Protein AF-A0A327Y385-F1 (afdb_monomer)

pLDDT: mean 81.7, std 15.9, range [42.31, 95.5]

Secondary structure (DSSP, 8-state):
-EEEEEEEEGGGTEEEEEETTSS-EEEEE-S-HHHHTT--TT-EEEEEEETTEEEEEEES-TTSS----------

Solvent-accessible surface area (backbone atoms only — not comparable to full-atom values): 4554 Å² total; per-residue (Å²): 92,53,22,28,30,68,46,77,39,80,94,72,35,29,36,33,32,28,35,71,87,63,83,49,78,28,53,27,73,46,96,42,68,70,64,49,71,72,61,50,75,65,37,40,30,33,30,42,80,53,98,81,25,39,39,79,77,40,76,58,73,91,78,80,78,79,73,76,81,78,78,74,81,76,132

Organism: NCBI:txid568098

Radius of gyration: 15.86 Å; Cα contacts (8 Å, |Δi|>4): 132; chains: 1; bounding box: 36×36×49 Å

Structure (mmCIF, N/CA/C/O backbone):
data_AF-A0A327Y385-F1
#
_entry.id   AF-A0A327Y385-F1
#
loop_
_atom_site.group_PDB
_atom_site.id
_atom_site.type_symbol
_atom_site.label_atom_id
_atom_site.label_alt_id
_atom_site.label_comp_id
_atom_site.label_asym_id
_atom_site.label_entity_id
_atom_site.label_seq_id
_atom_site.pdbx_PDB_ins_code
_atom_site.Cartn_x
_atom_site.Cartn_y
_atom_site.Cartn_z
_atom_site.occupancy
_atom_site.B_iso_or_equiv
_atom_site.auth_seq_id
_atom_site.auth_comp_id
_atom_site.auth_asym_id
_atom_site.auth_atom_id
_atom_site.pdbx_PDB_model_num
ATOM 1 N N . MET A 1 1 ? -4.648 10.416 1.717 1.00 88.88 1 MET A N 1
ATOM 2 C CA . MET A 1 1 ? -3.295 10.263 2.304 1.00 88.88 1 MET A CA 1
ATOM 3 C C . MET A 1 1 ? -2.288 9.956 1.199 1.00 88.88 1 MET A C 1
ATOM 5 O O . MET A 1 1 ? -2.694 9.497 0.140 1.00 88.88 1 MET A O 1
ATOM 9 N N . GLU A 1 2 ? -1.003 10.244 1.402 1.00 91.94 2 GLU A N 1
ATOM 10 C CA . GLU A 1 2 ? 0.075 9.840 0.488 1.00 91.94 2 GLU A CA 1
ATOM 11 C C . GLU A 1 2 ? 1.019 8.844 1.161 1.00 91.94 2 GLU A C 1
ATOM 13 O O . GLU A 1 2 ? 1.137 8.800 2.390 1.00 91.94 2 GLU A O 1
ATOM 18 N N . GLY A 1 3 ? 1.695 8.042 0.347 1.00 93.75 3 GLY A N 1
ATOM 19 C CA . GLY A 1 3 ? 2.576 6.994 0.822 1.00 93.7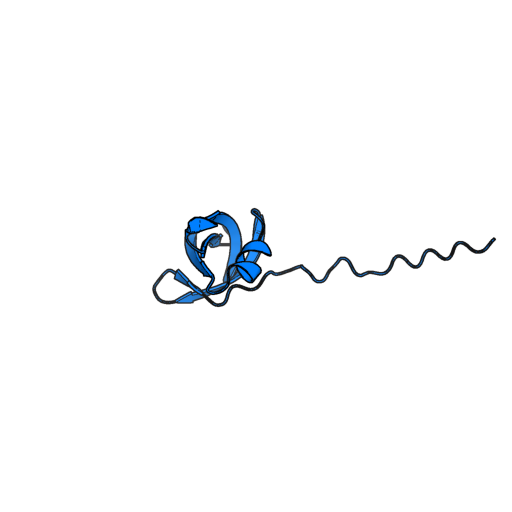5 3 GLY A CA 1
ATOM 20 C C . GLY A 1 3 ? 3.388 6.342 -0.281 1.00 93.75 3 GLY A C 1
ATOM 21 O O . GLY A 1 3 ? 3.450 6.844 -1.403 1.00 93.75 3 GLY A O 1
ATOM 22 N N . TYR A 1 4 ? 4.007 5.217 0.060 1.00 93.44 4 TYR A N 1
ATOM 23 C CA . TYR A 1 4 ? 4.876 4.470 -0.840 1.00 93.44 4 TYR A CA 1
ATOM 24 C C . TYR A 1 4 ? 4.530 2.988 -0.842 1.00 93.44 4 TYR A C 1
ATOM 26 O O . TYR A 1 4 ? 4.366 2.384 0.223 1.00 93.44 4 TYR A O 1
ATOM 34 N N . VAL A 1 5 ? 4.464 2.389 -2.028 1.00 93.06 5 VAL A N 1
ATOM 35 C CA . VAL A 1 5 ? 4.309 0.939 -2.172 1.00 93.06 5 VAL A CA 1
ATOM 36 C C . VAL A 1 5 ? 5.542 0.256 -1.590 1.00 93.06 5 VAL A C 1
ATOM 38 O O . VAL A 1 5 ? 6.675 0.609 -1.894 1.00 93.06 5 VAL A O 1
ATOM 41 N N . SER A 1 6 ? 5.331 -0.727 -0.730 1.00 94.06 6 SER A N 1
ATOM 42 C CA . SER A 1 6 ? 6.400 -1.424 -0.007 1.00 94.06 6 SER A CA 1
ATOM 43 C C . SER A 1 6 ? 6.559 -2.874 -0.436 1.00 94.06 6 SER A C 1
ATOM 45 O O . SER A 1 6 ? 7.660 -3.413 -0.387 1.00 94.06 6 SER A O 1
ATOM 47 N N . GLN A 1 7 ? 5.460 -3.503 -0.842 1.00 93.38 7 GLN A N 1
ATOM 48 C CA . GLN A 1 7 ? 5.405 -4.906 -1.219 1.00 93.38 7 GLN A CA 1
ATOM 49 C C . GLN A 1 7 ? 4.162 -5.143 -2.071 1.00 93.38 7 GLN A C 1
ATOM 51 O O . GLN A 1 7 ? 3.124 -4.536 -1.807 1.00 93.38 7 GLN A O 1
ATOM 56 N N . ILE A 1 8 ? 4.276 -6.023 -3.060 1.00 92.06 8 ILE A N 1
ATOM 57 C CA . ILE A 1 8 ? 3.204 -6.395 -3.984 1.00 92.06 8 ILE A CA 1
ATOM 58 C C . ILE A 1 8 ? 3.049 -7.917 -3.917 1.00 92.06 8 ILE A C 1
ATOM 60 O O . ILE A 1 8 ? 4.047 -8.638 -3.883 1.00 92.06 8 ILE A O 1
ATOM 64 N N . PHE A 1 9 ? 1.809 -8.387 -3.858 1.00 90.19 9 PHE A N 1
ATOM 65 C CA . PHE A 1 9 ? 1.423 -9.793 -3.870 1.00 90.19 9 PHE A CA 1
ATOM 66 C C . PHE A 1 9 ? 0.611 -10.044 -5.133 1.00 90.19 9 PHE A C 1
ATOM 68 O O . PHE A 1 9 ? -0.604 -9.852 -5.157 1.00 90.19 9 PHE A O 1
ATOM 75 N N . GLU A 1 10 ? 1.305 -10.453 -6.191 1.00 82.25 10 GLU A N 1
ATOM 76 C CA . GLU A 1 10 ? 0.701 -10.670 -7.509 1.00 82.25 10 GLU A CA 1
ATOM 77 C C . GLU A 1 10 ? -0.382 -11.756 -7.472 1.00 82.25 10 GLU A C 1
ATOM 79 O O . GLU A 1 10 ? -1.445 -11.571 -8.047 1.00 82.25 10 GLU A O 1
ATOM 84 N N . ASN A 1 11 ? -0.168 -12.833 -6.708 1.00 83.19 11 ASN A N 1
ATOM 85 C CA . ASN A 1 11 ? -1.129 -13.939 -6.592 1.00 83.19 11 ASN A CA 1
ATOM 86 C C . ASN A 1 11 ? -2.447 -13.555 -5.895 1.00 83.19 11 ASN A C 1
ATOM 88 O O . ASN A 1 11 ? -3.460 -14.214 -6.109 1.00 83.19 11 ASN A O 1
ATOM 92 N N . ASP A 1 12 ? -2.429 -12.521 -5.050 1.00 82.19 12 ASP A N 1
ATOM 93 C CA . ASP A 1 12 ? -3.560 -12.120 -4.202 1.00 82.19 12 ASP A CA 1
ATOM 94 C C . ASP A 1 12 ? -4.180 -10.783 -4.637 1.00 82.19 12 ASP A C 1
ATOM 96 O O . ASP A 1 12 ? -5.038 -10.241 -3.937 1.00 82.19 12 ASP A O 1
ATOM 100 N N . ALA A 1 13 ? -3.715 -10.220 -5.760 1.00 88.38 13 ALA A N 1
ATOM 101 C CA . ALA A 1 13 ? -4.074 -8.885 -6.234 1.00 88.38 13 ALA A CA 1
ATOM 102 C C . ALA A 1 13 ? -4.013 -7.816 -5.122 1.00 88.38 13 ALA A C 1
ATOM 104 O O . ALA A 1 13 ? -4.881 -6.950 -4.989 1.00 88.38 13 ALA A O 1
ATOM 105 N N . ALA A 1 14 ? -2.982 -7.891 -4.279 1.00 91.19 14 ALA A N 1
ATOM 106 C CA . ALA A 1 14 ? -2.856 -7.066 -3.085 1.00 91.19 14 ALA A CA 1
ATOM 107 C C . ALA A 1 14 ? -1.489 -6.392 -3.008 1.00 91.19 14 ALA A C 1
ATOM 109 O O . ALA A 1 14 ? -0.488 -6.891 -3.518 1.00 91.19 14 ALA A O 1
ATOM 110 N N . LEU A 1 15 ? -1.418 -5.254 -2.327 1.00 93.38 15 LEU A N 1
ATOM 111 C CA . LEU A 1 15 ? -0.164 -4.556 -2.073 1.00 93.38 15 LEU A CA 1
ATOM 112 C C . LEU A 1 15 ? -0.181 -3.869 -0.709 1.00 93.38 15 LEU A C 1
ATOM 114 O O . LEU A 1 15 ? -1.231 -3.542 -0.158 1.00 93.38 15 LEU A O 1
ATOM 118 N N . PHE A 1 16 ? 1.002 -3.628 -0.158 1.00 94.94 16 PHE A N 1
ATOM 119 C CA . PHE A 1 16 ? 1.164 -2.853 1.064 1.00 94.94 16 PHE A CA 1
ATOM 120 C C . PHE A 1 16 ? 1.721 -1.468 0.776 1.00 94.94 16 PHE A C 1
ATOM 122 O O . PHE A 1 16 ? 2.751 -1.339 0.112 1.00 94.94 16 PHE A O 1
ATOM 129 N N . VAL A 1 17 ? 1.136 -0.455 1.409 1.00 94.31 17 VAL A N 1
ATOM 130 C CA . VAL A 1 17 ? 1.573 0.941 1.326 1.00 94.31 17 VAL A CA 1
ATOM 131 C C . VAL A 1 17 ? 1.995 1.441 2.701 1.00 94.31 17 VAL A C 1
ATOM 133 O O . VAL A 1 17 ? 1.253 1.303 3.671 1.00 94.31 17 VAL A O 1
ATOM 136 N N . TRP A 1 18 ? 3.176 2.042 2.795 1.00 95.50 18 TRP A N 1
ATOM 137 C CA . TRP A 1 18 ? 3.565 2.840 3.959 1.00 95.50 18 TRP A CA 1
ATOM 138 C C . TRP A 1 18 ? 3.016 4.252 3.833 1.00 95.50 18 TRP A C 1
ATOM 140 O O . TRP A 1 18 ? 3.101 4.828 2.751 1.00 95.50 18 TRP A O 1
ATOM 150 N N . SER A 1 19 ? 2.538 4.844 4.929 1.00 94.06 19 SER A N 1
ATOM 151 C CA . SER A 1 19 ? 2.319 6.291 4.984 1.00 94.06 19 SER A CA 1
ATOM 152 C C . SER A 1 19 ? 3.615 7.040 4.657 1.00 94.06 19 SER A C 1
ATOM 154 O O . SER A 1 19 ? 4.719 6.517 4.841 1.00 94.06 19 SER A O 1
ATOM 156 N N . GLN A 1 20 ? 3.500 8.268 4.154 1.00 91.31 20 GLN A N 1
ATOM 157 C CA . GLN A 1 20 ? 4.654 9.075 3.748 1.00 91.31 20 GLN A CA 1
ATOM 158 C C . GLN A 1 20 ? 5.707 9.232 4.860 1.00 91.31 20 GLN A C 1
ATOM 160 O O . GLN A 1 20 ? 6.906 9.209 4.589 1.00 91.31 20 GLN A O 1
ATOM 165 N N . ASP A 1 21 ? 5.255 9.362 6.103 1.00 91.19 21 ASP A N 1
ATOM 166 C CA . ASP A 1 21 ? 6.068 9.487 7.314 1.00 91.19 21 ASP A CA 1
ATOM 167 C C . ASP A 1 21 ? 6.525 8.130 7.896 1.00 91.19 21 ASP A C 1
ATOM 169 O O . ASP A 1 21 ? 7.265 8.092 8.877 1.00 91.19 21 ASP A O 1
ATOM 173 N N . ARG A 1 22 ? 6.120 7.013 7.273 1.00 88.69 22 ARG A N 1
ATOM 174 C CA . ARG A 1 22 ? 6.409 5.625 7.671 1.00 88.69 22 ARG A CA 1
ATOM 175 C C . ARG A 1 22 ? 5.912 5.228 9.071 1.00 88.69 22 ARG A C 1
ATOM 177 O O . ARG A 1 22 ? 6.386 4.227 9.605 1.00 88.69 22 ARG A O 1
ATOM 184 N N . SER A 1 23 ? 4.948 5.940 9.658 1.00 92.06 23 SER A N 1
ATOM 185 C CA . SER A 1 23 ? 4.333 5.529 10.933 1.00 92.06 23 SER A CA 1
ATOM 186 C C . SER A 1 23 ? 3.376 4.349 10.804 1.00 92.06 23 SER A C 1
ATOM 188 O O . SER A 1 23 ? 3.214 3.596 11.763 1.00 92.06 23 SER A O 1
ATOM 190 N N . ALA A 1 24 ? 2.738 4.170 9.644 1.00 92.19 24 ALA A N 1
ATOM 191 C CA . ALA A 1 24 ? 1.692 3.169 9.470 1.00 92.19 24 ALA A CA 1
ATOM 192 C C . ALA A 1 24 ? 1.785 2.452 8.122 1.00 92.19 24 ALA A C 1
ATOM 194 O O . ALA A 1 24 ? 2.083 3.061 7.092 1.00 92.19 24 ALA A O 1
ATOM 195 N N . LYS A 1 25 ? 1.490 1.149 8.138 1.00 94.56 25 LYS A N 1
ATOM 196 C CA . LYS A 1 25 ? 1.440 0.284 6.955 1.00 94.56 25 LYS A CA 1
ATOM 197 C C . LYS A 1 25 ? -0.000 -0.148 6.708 1.00 94.56 25 LYS A C 1
ATOM 199 O O . LYS A 1 25 ? -0.634 -0.701 7.602 1.00 94.56 25 LYS A O 1
ATOM 204 N N . TYR A 1 26 ? -0.486 0.065 5.493 1.00 94.62 26 TYR A N 1
ATOM 205 C CA . TYR A 1 26 ? -1.855 -0.228 5.085 1.00 94.62 26 TYR A CA 1
ATOM 206 C C . TYR A 1 26 ? -1.879 -1.291 3.993 1.00 94.62 26 TYR A C 1
ATOM 208 O O . TYR A 1 26 ? -1.055 -1.267 3.077 1.00 94.62 26 TYR A O 1
ATOM 216 N N . LEU A 1 27 ? -2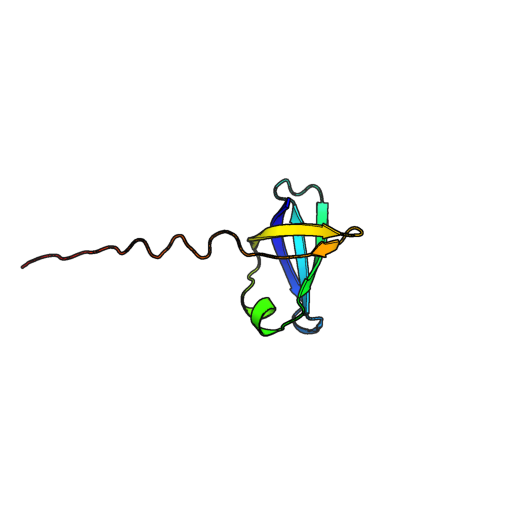.830 -2.220 4.095 1.00 94.38 27 LEU A N 1
ATOM 217 C CA . LEU A 1 27 ? -3.126 -3.196 3.048 1.00 94.38 27 LEU A CA 1
ATOM 218 C C . LEU A 1 27 ? -4.096 -2.585 2.036 1.00 94.38 27 LEU A C 1
ATOM 220 O O . LEU A 1 27 ? -5.091 -1.973 2.428 1.00 94.38 27 LEU A O 1
ATOM 224 N N . ALA A 1 28 ? -3.812 -2.802 0.761 1.00 92.38 28 ALA A N 1
ATOM 225 C CA . ALA A 1 28 ? -4.627 -2.420 -0.374 1.00 92.38 28 ALA A CA 1
ATOM 226 C C . ALA A 1 28 ? -4.935 -3.648 -1.229 1.00 92.38 28 ALA A C 1
ATOM 228 O O . ALA A 1 28 ? -4.051 -4.469 -1.470 1.00 92.38 28 ALA A O 1
ATOM 229 N N . PHE A 1 29 ? -6.167 -3.731 -1.720 1.00 90.75 29 PHE A N 1
ATOM 230 C CA . PHE A 1 29 ? -6.566 -4.699 -2.736 1.00 90.75 29 PHE A CA 1
ATOM 231 C C . PHE A 1 29 ? -6.794 -3.954 -4.042 1.00 90.75 29 PHE A C 1
ATOM 233 O O . PHE A 1 2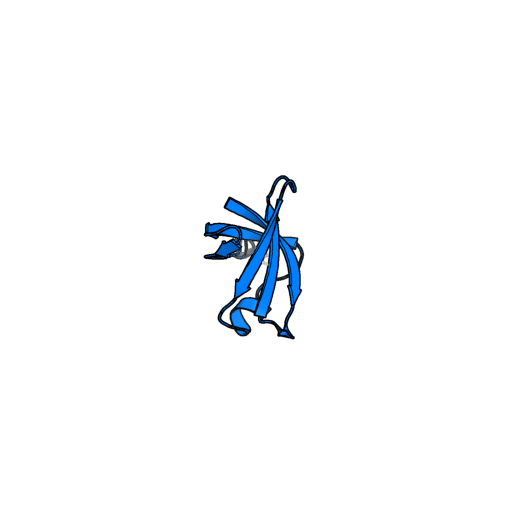9 ? -7.472 -2.925 -4.060 1.00 90.75 29 PHE A O 1
ATOM 240 N N . VAL A 1 30 ? -6.215 -4.466 -5.117 1.00 86.50 30 VAL A N 1
ATOM 241 C CA . VAL A 1 30 ? -6.402 -3.944 -6.465 1.00 86.50 30 VAL A CA 1
ATOM 242 C C . VAL A 1 30 ? -7.369 -4.884 -7.169 1.00 86.50 30 VAL A C 1
ATOM 244 O O . VAL A 1 30 ? -7.179 -6.094 -7.165 1.00 86.50 30 VAL A O 1
ATOM 247 N N . GLN A 1 31 ? -8.451 -4.338 -7.717 1.00 80.75 31 GLN A N 1
ATOM 248 C CA . GLN A 1 31 ? -9.497 -5.155 -8.343 1.00 80.75 31 GLN A CA 1
ATOM 249 C C . GLN A 1 31 ? -9.059 -5.727 -9.697 1.00 80.75 31 GLN A C 1
ATOM 251 O O . GLN A 1 31 ? -9.595 -6.743 -10.127 1.00 80.75 31 GLN A O 1
ATOM 256 N N . ASP A 1 32 ? -8.095 -5.080 -10.353 1.00 79.88 32 ASP A N 1
ATOM 257 C CA . ASP A 1 32 ? -7.616 -5.436 -11.681 1.00 79.88 32 ASP A CA 1
ATOM 258 C C . ASP A 1 32 ? -6.112 -5.762 -11.657 1.00 79.88 32 ASP A C 1
ATOM 260 O O . ASP A 1 32 ? -5.274 -4.968 -11.221 1.00 79.88 32 ASP A O 1
ATOM 264 N N . GLU A 1 33 ? -5.749 -6.950 -12.143 1.00 76.56 33 GLU A N 1
ATOM 265 C CA . GLU A 1 33 ? -4.356 -7.417 -12.173 1.00 76.56 33 GLU A CA 1
ATOM 266 C C . GLU A 1 33 ? -3.463 -6.567 -13.096 1.00 76.56 33 GLU A C 1
ATOM 268 O O . GLU A 1 33 ? -2.249 -6.467 -12.883 1.00 76.56 33 GLU A O 1
ATOM 273 N N . ARG A 1 34 ? -4.032 -5.911 -14.118 1.00 76.25 34 ARG A N 1
ATOM 274 C CA . ARG A 1 34 ? -3.272 -5.017 -15.007 1.00 76.25 34 ARG A CA 1
ATOM 275 C C . ARG A 1 34 ? -2.955 -3.703 -14.310 1.00 76.25 34 ARG A C 1
ATOM 277 O O . ARG A 1 34 ? -1.859 -3.178 -14.496 1.00 76.25 34 ARG A O 1
ATOM 284 N N . GLU A 1 35 ? -3.873 -3.198 -13.487 1.00 76.88 35 GLU A N 1
ATOM 285 C CA . GLU A 1 35 ? -3.592 -2.064 -12.603 1.00 76.88 35 GLU A CA 1
ATOM 286 C C . GLU A 1 35 ? -2.515 -2.427 -11.576 1.00 76.88 35 GLU A C 1
ATOM 288 O O . GLU A 1 35 ? -1.584 -1.648 -11.379 1.00 76.88 35 GLU A O 1
ATOM 293 N N . LEU A 1 36 ? -2.570 -3.635 -10.998 1.00 80.44 36 LEU A N 1
ATOM 294 C CA . LEU A 1 36 ? -1.544 -4.127 -10.071 1.00 80.44 36 LEU A CA 1
ATOM 295 C C . LEU A 1 36 ? -0.151 -4.143 -10.720 1.00 80.44 36 LEU A C 1
ATOM 297 O O . LEU A 1 36 ? 0.812 -3.659 -10.127 1.00 80.44 36 LEU A O 1
ATOM 301 N N . SER A 1 37 ? -0.071 -4.627 -11.963 1.00 78.69 37 SER A N 1
ATOM 302 C CA . SER A 1 37 ? 1.165 -4.698 -12.759 1.00 78.69 37 SER A CA 1
ATOM 303 C C . SER A 1 37 ? 1.772 -3.321 -13.067 1.00 78.69 37 SER A C 1
ATOM 305 O O . SER A 1 37 ? 2.932 -3.222 -13.466 1.00 78.69 37 SER A O 1
ATOM 307 N N . SER A 1 38 ? 0.996 -2.243 -12.907 1.00 82.25 38 SER A N 1
ATOM 308 C CA . SER A 1 38 ? 1.461 -0.869 -13.108 1.00 82.25 38 SER A CA 1
ATOM 309 C C . SER A 1 38 ? 2.116 -0.259 -11.862 1.00 82.25 38 SER A C 1
ATOM 311 O O . SER A 1 38 ? 2.720 0.819 -11.972 1.00 82.25 38 SER A O 1
ATOM 313 N N . PHE A 1 39 ? 1.984 -0.898 -10.698 1.00 86.25 39 PHE A N 1
ATOM 314 C CA . PHE A 1 39 ? 2.637 -0.473 -9.465 1.00 86.25 39 PHE A CA 1
ATOM 315 C C . PHE A 1 39 ? 3.995 -1.152 -9.311 1.00 86.25 39 PHE A C 1
ATOM 317 O O . PHE A 1 39 ? 4.172 -2.335 -9.586 1.00 86.25 39 PHE A O 1
ATOM 324 N N . VAL A 1 40 ? 4.961 -0.391 -8.816 1.00 87.62 40 VAL A N 1
ATOM 325 C CA . VAL A 1 40 ? 6.313 -0.850 -8.509 1.00 87.62 40 VAL A CA 1
ATOM 326 C C . VAL A 1 40 ? 6.613 -0.551 -7.045 1.00 87.62 40 VAL A C 1
ATOM 328 O O . VAL A 1 40 ? 6.131 0.424 -6.469 1.00 87.62 40 VAL A O 1
ATOM 331 N N . VAL A 1 41 ? 7.428 -1.389 -6.406 1.00 90.38 41 VAL A N 1
ATOM 332 C CA . VAL A 1 41 ? 7.911 -1.115 -5.047 1.00 90.38 41 VAL A CA 1
ATOM 333 C C . VAL A 1 41 ? 8.663 0.225 -5.019 1.00 90.38 41 VAL A C 1
ATOM 335 O O . VAL A 1 41 ? 9.495 0.500 -5.878 1.00 90.38 41 VAL A O 1
ATOM 338 N N . ASN A 1 42 ? 8.397 1.030 -3.991 1.00 89.94 42 ASN A N 1
ATOM 339 C CA . ASN A 1 42 ? 8.761 2.441 -3.810 1.00 89.94 42 ASN A CA 1
ATOM 340 C C . ASN A 1 42 ? 7.981 3.457 -4.656 1.00 89.94 42 ASN A C 1
ATOM 342 O O . ASN A 1 42 ? 8.268 4.651 -4.551 1.00 89.94 42 ASN A O 1
ATOM 346 N N . ASP A 1 43 ? 6.966 3.044 -5.420 1.00 89.38 43 ASP A N 1
ATOM 347 C CA . ASP A 1 43 ? 6.083 4.008 -6.071 1.00 89.38 43 ASP A CA 1
ATOM 348 C C . ASP A 1 43 ? 5.382 4.887 -5.050 1.00 89.38 43 ASP A C 1
ATOM 350 O O . ASP A 1 43 ? 4.791 4.397 -4.084 1.00 89.38 43 ASP A O 1
ATOM 354 N N . ARG A 1 44 ? 5.402 6.195 -5.304 1.00 91.56 44 ARG A N 1
ATOM 355 C CA . ARG A 1 44 ? 4.594 7.143 -4.551 1.00 91.56 44 ARG A CA 1
ATOM 356 C C . ARG A 1 44 ? 3.141 7.005 -4.986 1.00 91.56 44 ARG A C 1
ATOM 358 O O . ARG A 1 44 ? 2.824 7.057 -6.174 1.00 91.56 44 ARG A O 1
ATOM 365 N N . VAL A 1 45 ? 2.253 6.850 -4.017 1.00 91.75 45 VAL A N 1
ATOM 366 C CA . VAL A 1 45 ? 0.820 6.670 -4.246 1.00 91.75 45 VAL A CA 1
ATOM 367 C C . VAL A 1 45 ? 0.015 7.570 -3.322 1.00 91.75 45 VAL A C 1
ATOM 369 O O . VAL A 1 45 ? 0.410 7.852 -2.190 1.00 91.75 45 VAL A O 1
ATOM 372 N N . ARG A 1 46 ? -1.140 8.007 -3.806 1.00 93.06 46 ARG A N 1
ATOM 373 C CA . ARG A 1 46 ? -2.189 8.660 -3.035 1.00 93.06 46 ARG A CA 1
ATOM 374 C C . ARG A 1 46 ? -3.324 7.664 -2.862 1.00 93.06 46 ARG A C 1
ATOM 376 O O . ARG A 1 46 ? -3.682 6.984 -3.812 1.00 93.06 46 ARG A O 1
ATOM 383 N N . PHE A 1 47 ? -3.844 7.561 -1.652 1.00 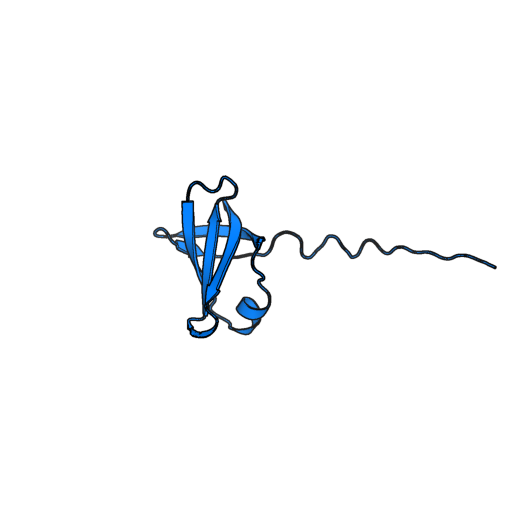92.12 47 PHE A N 1
ATOM 384 C CA . PHE A 1 47 ? -4.890 6.610 -1.289 1.00 92.12 47 PHE A CA 1
ATOM 385 C C . PHE A 1 47 ? -5.754 7.188 -0.173 1.00 92.12 47 PHE A C 1
ATOM 387 O O . PHE A 1 47 ? -5.296 8.036 0.601 1.00 92.12 47 PHE A O 1
ATOM 394 N N . ASP A 1 48 ? -6.980 6.709 -0.053 1.00 93.38 48 ASP A N 1
ATOM 395 C CA . ASP A 1 48 ? -7.856 6.991 1.079 1.00 93.38 48 ASP A CA 1
ATOM 396 C C . ASP A 1 48 ? -7.825 5.834 2.077 1.00 93.38 48 ASP A C 1
ATOM 398 O O . ASP A 1 48 ? -7.453 4.710 1.736 1.00 93.38 48 ASP A O 1
ATOM 402 N N . ILE A 1 49 ? -8.165 6.117 3.335 1.00 92.06 49 ILE A N 1
ATOM 403 C CA . ILE A 1 49 ? -8.234 5.092 4.378 1.00 92.06 49 ILE A CA 1
ATOM 404 C C . ILE A 1 49 ? -9.699 4.801 4.663 1.00 92.06 49 ILE A C 1
ATOM 406 O O . ILE A 1 49 ? -10.414 5.669 5.160 1.00 92.06 49 ILE A O 1
ATOM 410 N N . GLU A 1 50 ? -10.114 3.565 4.416 1.00 93.62 50 GLU A N 1
ATOM 411 C CA . GLU A 1 50 ? -11.455 3.083 4.727 1.00 93.62 50 GLU A CA 1
ATOM 412 C C . GLU A 1 50 ? -11.354 1.790 5.540 1.00 93.62 50 GLU A C 1
ATOM 414 O O . GLU A 1 50 ? -10.652 0.854 5.159 1.00 93.62 50 GLU A O 1
ATOM 419 N N . A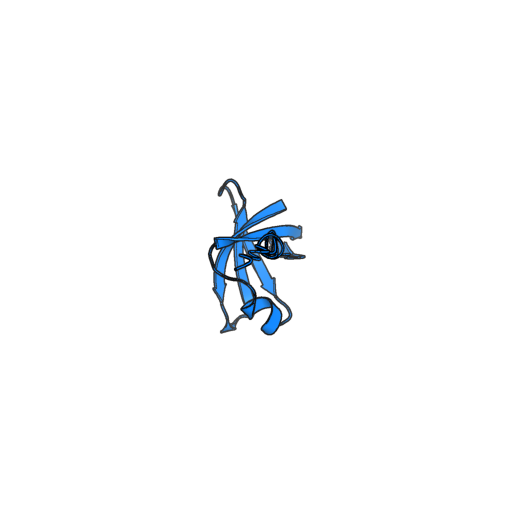LA A 1 51 ? -11.991 1.759 6.716 1.00 89.62 51 ALA A N 1
ATOM 420 C CA . ALA A 1 51 ? -11.952 0.622 7.646 1.00 89.62 51 ALA A CA 1
ATOM 421 C C . ALA A 1 51 ? -10.527 0.083 7.948 1.00 89.62 51 ALA A C 1
ATOM 423 O O . ALA A 1 51 ? -10.325 -1.120 8.115 1.00 89.62 51 ALA A O 1
ATOM 424 N N . GLY A 1 52 ? -9.523 0.969 8.006 1.00 87.69 52 GLY A N 1
ATOM 425 C CA . GLY A 1 52 ? -8.122 0.607 8.268 1.00 87.69 52 GLY A CA 1
ATOM 426 C C . GLY A 1 52 ? -7.363 0.035 7.063 1.00 87.69 52 GLY A C 1
ATOM 427 O O . GLY A 1 52 ? -6.248 -0.463 7.223 1.00 87.69 52 GLY A O 1
ATOM 428 N N . ARG A 1 53 ? -7.940 0.104 5.861 1.00 91.75 53 ARG A N 1
ATOM 429 C CA . ARG A 1 53 ? -7.327 -0.330 4.598 1.00 91.75 53 ARG A CA 1
ATOM 430 C C . ARG A 1 53 ? -7.097 0.857 3.674 1.00 91.75 53 ARG A C 1
ATOM 432 O O . ARG A 1 53 ? -7.790 1.864 3.780 1.00 91.75 53 ARG A O 1
ATOM 439 N N . ALA A 1 54 ? -6.132 0.720 2.771 1.00 92.12 54 ALA A N 1
ATOM 440 C CA . ALA A 1 54 ? -5.899 1.688 1.709 1.00 92.12 54 ALA A CA 1
ATOM 441 C C . ALA A 1 54 ? -6.825 1.385 0.520 1.00 92.12 54 ALA A C 1
ATOM 443 O O . ALA A 1 54 ? -6.801 0.277 -0.019 1.00 92.12 54 ALA A O 1
ATOM 444 N N . VAL A 1 55 ? -7.629 2.370 0.123 1.00 91.69 55 VAL A N 1
ATOM 445 C CA . VAL A 1 55 ? -8.566 2.321 -1.013 1.00 91.69 55 VAL A CA 1
ATOM 446 C C . VAL A 1 55 ? -8.296 3.484 -1.973 1.00 91.69 55 VAL A C 1
ATOM 448 O O . VAL A 1 55 ? -7.564 4.410 -1.623 1.00 91.69 55 VAL A O 1
ATOM 451 N N . ASN A 1 56 ? -8.861 3.439 -3.185 1.00 89.50 56 ASN A N 1
ATOM 452 C CA . ASN A 1 56 ? -8.669 4.462 -4.229 1.00 89.50 56 ASN A CA 1
ATOM 453 C C . ASN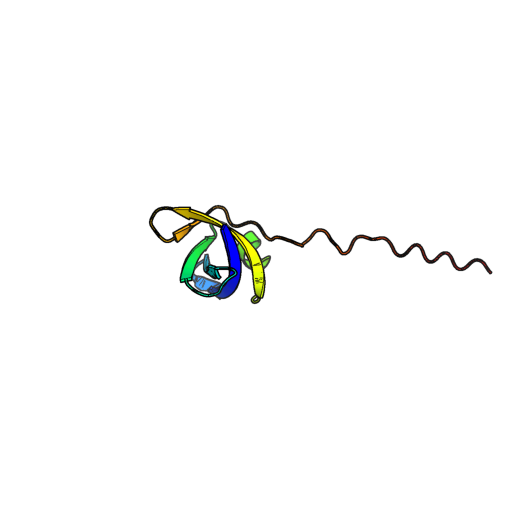 A 1 56 ? -7.185 4.792 -4.471 1.00 89.50 56 ASN A C 1
ATOM 455 O O . ASN A 1 56 ? -6.753 5.938 -4.334 1.00 89.50 56 ASN A O 1
ATOM 459 N N . LEU A 1 57 ? -6.370 3.771 -4.754 1.00 88.75 57 LEU A N 1
ATOM 460 C CA . LEU A 1 57 ? -4.941 3.976 -4.969 1.00 88.75 57 LEU A CA 1
ATOM 461 C C . LEU A 1 57 ? -4.673 4.602 -6.331 1.00 88.75 57 LEU A C 1
ATOM 463 O O . LEU A 1 57 ? -5.010 4.044 -7.369 1.00 88.75 57 LEU A O 1
ATOM 467 N N . HIS A 1 58 ? -3.973 5.727 -6.312 1.00 87.94 58 HIS A N 1
ATOM 468 C CA . HIS A 1 58 ? -3.534 6.442 -7.498 1.00 87.94 58 HIS A CA 1
ATOM 469 C C . HIS A 1 58 ? -2.036 6.702 -7.417 1.00 87.94 58 HIS A C 1
ATOM 471 O O . HIS A 1 58 ? -1.540 7.247 -6.431 1.00 87.94 58 HIS A O 1
ATOM 477 N N . ARG A 1 59 ? -1.291 6.337 -8.459 1.00 87.25 59 ARG A N 1
ATOM 478 C CA . ARG A 1 59 ? 0.147 6.610 -8.531 1.00 87.25 59 ARG A CA 1
ATOM 479 C C . ARG A 1 59 ? 0.392 8.109 -8.712 1.00 87.25 59 ARG A C 1
ATOM 481 O O . ARG A 1 59 ? -0.169 8.735 -9.607 1.00 87.25 59 ARG A O 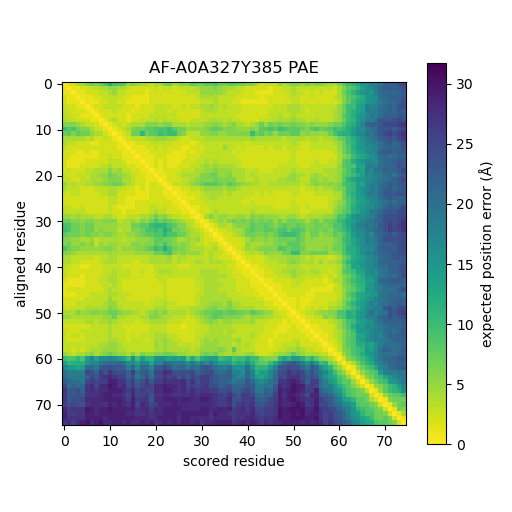1
ATOM 488 N N . VAL A 1 60 ? 1.237 8.685 -7.865 1.00 83.69 60 VAL A N 1
ATOM 489 C CA . VAL A 1 60 ? 1.625 10.099 -7.915 1.00 83.69 60 VAL A CA 1
ATOM 490 C C . VAL A 1 60 ? 2.987 10.178 -8.595 1.00 83.69 60 VAL A C 1
ATOM 492 O O . VAL A 1 60 ? 3.979 9.721 -8.034 1.00 83.69 60 VAL A O 1
ATOM 495 N N . GLY A 1 61 ? 3.041 10.751 -9.800 1.00 67.50 61 GLY A N 1
ATOM 496 C CA . GLY A 1 61 ? 4.307 10.998 -10.504 1.00 67.50 61 GLY A CA 1
ATOM 497 C C . GLY A 1 61 ? 4.584 10.148 -11.748 1.00 67.50 61 GLY A C 1
ATOM 498 O O . GLY A 1 61 ? 5.721 10.126 -12.203 1.00 67.50 61 GLY A O 1
ATOM 499 N N . ALA A 1 62 ? 3.578 9.515 -12.361 1.00 54.53 62 ALA A N 1
ATOM 500 C CA . ALA A 1 62 ? 3.709 9.008 -13.736 1.00 54.53 62 ALA A CA 1
ATOM 501 C C . ALA A 1 62 ? 3.582 10.118 -14.813 1.00 54.53 62 ALA A C 1
ATOM 503 O O . ALA A 1 62 ? 3.400 9.803 -15.985 1.00 54.53 62 ALA A O 1
ATOM 504 N N . ASP A 1 63 ? 3.668 11.401 -14.428 1.00 52.38 63 ASP A N 1
ATOM 505 C CA . ASP A 1 63 ? 3.407 12.559 -15.304 1.00 52.38 63 ASP A CA 1
ATOM 506 C C . ASP A 1 63 ? 4.539 13.613 -15.338 1.00 52.38 63 ASP A C 1
ATOM 508 O O . ASP A 1 63 ? 4.332 14.723 -15.797 1.00 52.38 63 ASP A O 1
ATOM 512 N N . GLU A 1 64 ? 5.769 13.293 -14.914 1.00 44.09 64 GLU A N 1
ATOM 513 C CA . GLU A 1 6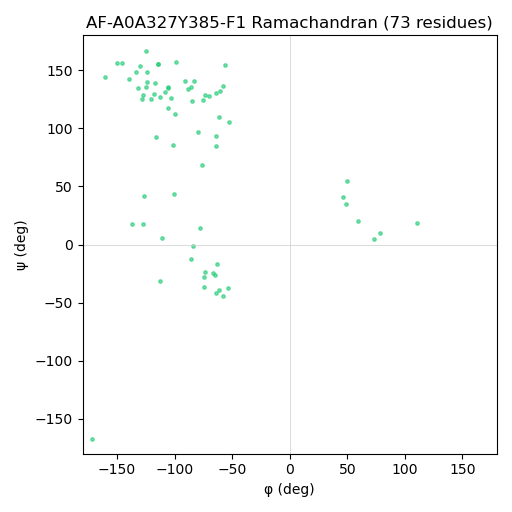4 ? 6.908 14.245 -14.960 1.00 44.09 64 GLU A CA 1
ATOM 514 C C . GLU A 1 64 ? 8.137 13.666 -15.695 1.00 44.09 64 GLU A C 1
ATOM 516 O O . GLU A 1 64 ? 9.281 13.817 -15.279 1.00 44.09 64 GLU A O 1
ATOM 521 N N . THR A 1 65 ? 7.934 12.969 -16.819 1.00 49.28 65 THR A N 1
ATOM 522 C CA . THR A 1 65 ? 9.029 12.705 -17.790 1.00 49.28 65 THR A CA 1
ATOM 523 C C . THR A 1 65 ? 8.628 12.875 -19.254 1.00 49.28 65 THR A C 1
ATOM 525 O O . THR A 1 65 ? 9.357 12.476 -20.159 1.00 49.28 65 THR A O 1
ATOM 528 N N . ARG A 1 66 ? 7.515 13.570 -19.518 1.00 44.94 66 ARG A N 1
ATOM 529 C CA . ARG A 1 66 ? 7.284 14.226 -20.814 1.00 44.94 66 ARG A CA 1
ATOM 530 C C . ARG A 1 66 ? 7.581 15.724 -20.743 1.00 44.94 66 ARG A C 1
ATOM 532 O O . ARG A 1 66 ? 6.861 16.524 -21.327 1.00 44.94 66 ARG A O 1
ATOM 539 N N . HIS A 1 67 ? 8.679 16.122 -20.100 1.00 42.31 67 HIS A N 1
ATOM 540 C CA . HIS A 1 67 ? 9.341 17.338 -20.560 1.00 42.31 67 HIS A CA 1
ATOM 541 C C . HIS A 1 67 ? 10.170 16.946 -21.782 1.00 42.31 67 HIS A C 1
ATOM 543 O O . HIS A 1 67 ? 11.241 16.356 -21.667 1.00 42.31 67 HIS A O 1
ATOM 549 N N . CYS A 1 68 ? 9.596 17.166 -22.965 1.00 46.50 68 CYS A N 1
ATOM 550 C CA . CYS A 1 68 ? 10.272 16.988 -24.237 1.00 46.50 68 CYS A CA 1
ATOM 551 C C . CYS A 1 68 ? 11.586 17.778 -24.233 1.00 46.50 68 CYS A C 1
ATOM 553 O O . CYS A 1 68 ? 11.578 18.996 -24.401 1.00 46.50 68 CYS A O 1
ATOM 555 N N . ASP A 1 69 ? 12.711 17.079 -24.100 1.00 49.44 69 ASP A N 1
ATOM 556 C CA . ASP A 1 69 ? 14.020 17.583 -24.499 1.00 49.44 69 ASP A CA 1
ATOM 557 C C . ASP A 1 69 ? 13.978 17.773 -26.023 1.00 49.44 69 ASP A C 1
ATOM 559 O O . ASP A 1 69 ? 14.312 16.887 -26.809 1.00 49.44 69 ASP A O 1
ATOM 563 N N . ARG A 1 70 ? 13.469 18.924 -26.476 1.00 52.06 70 ARG A N 1
ATOM 564 C CA . ARG A 1 70 ? 13.569 19.340 -27.875 1.00 52.06 70 ARG A CA 1
ATOM 565 C C . ARG A 1 70 ? 14.994 19.830 -28.115 1.00 52.06 70 ARG A C 1
ATOM 567 O O . ARG A 1 70 ? 15.229 21.009 -28.359 1.00 52.06 70 ARG A O 1
ATOM 574 N N . ARG A 1 71 ? 15.953 18.902 -28.080 1.00 56.59 71 ARG A N 1
ATOM 575 C CA . ARG A 1 71 ? 17.221 19.047 -28.795 1.00 56.59 71 ARG A CA 1
ATOM 576 C C . ARG A 1 71 ? 16.908 19.071 -30.285 1.00 56.59 71 ARG A C 1
ATOM 578 O O . ARG A 1 71 ? 16.836 18.036 -30.937 1.00 56.59 71 ARG A O 1
ATOM 585 N N . THR A 1 72 ? 16.745 20.261 -30.845 1.00 53.38 72 THR A N 1
ATOM 586 C CA . THR A 1 72 ? 17.083 20.471 -32.251 1.00 53.38 72 THR A CA 1
ATOM 587 C C . THR A 1 72 ? 18.434 21.165 -32.273 1.00 53.38 72 THR A C 1
ATOM 589 O O . THR A 1 72 ? 18.526 22.387 -32.298 1.00 53.38 72 THR A O 1
ATOM 592 N N . ALA A 1 73 ? 19.488 20.349 -32.210 1.00 50.00 73 ALA A N 1
ATOM 593 C CA . ALA A 1 73 ? 20.772 20.723 -32.773 1.00 50.00 73 ALA A CA 1
ATOM 594 C C . ALA A 1 73 ? 20.540 20.922 -34.278 1.00 50.00 73 ALA A C 1
ATOM 596 O O . ALA A 1 73 ? 20.215 19.968 -34.986 1.00 50.00 73 ALA A O 1
A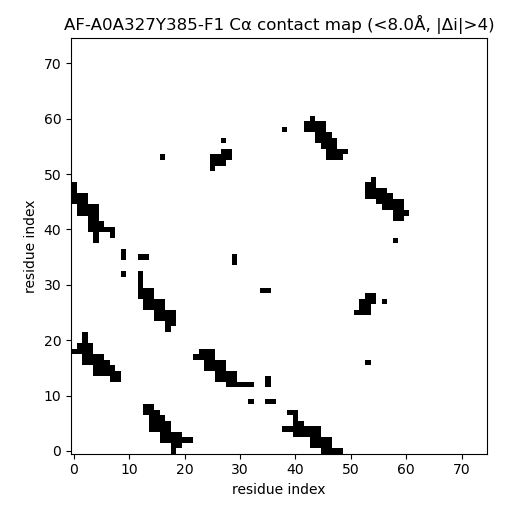TOM 597 N N . ALA A 1 74 ? 20.596 22.170 -34.733 1.00 57.28 74 ALA A N 1
ATOM 598 C CA . ALA A 1 74 ? 20.681 22.480 -36.149 1.00 57.28 74 ALA A CA 1
ATOM 599 C C . ALA A 1 74 ? 22.163 22.511 -36.540 1.00 57.28 74 ALA A C 1
ATOM 601 O O . ALA A 1 74 ? 22.987 23.042 -35.795 1.00 57.28 74 ALA A O 1
ATOM 602 N N . TYR A 1 75 ? 22.424 21.851 -37.666 1.00 55.72 75 TYR A N 1
ATOM 603 C CA . TYR A 1 75 ? 23.676 21.738 -38.412 1.00 55.72 75 TYR A CA 1
ATOM 604 C C . TYR A 1 75 ? 24.433 23.057 -38.589 1.00 55.72 75 TYR A C 1
ATOM 606 O O . TYR A 1 75 ? 23.762 24.096 -38.786 1.00 55.72 75 TYR A O 1
#

Nearest PDB structures (foldseek):
  8g4s-assembly1_X  TM=6.770E-01  e=2.401E-02  Giardia duodenalis assemblage A
  7wtl-assembly1_SX  TM=7.399E-01  e=1.136E-01  Saccharomyces cerevisiae
  1ueb-assembly1_A  TM=6.086E-01  e=3.070E-01  Thermus thermophilus
  8e28-assembly1_A  TM=5.608E-01  e=7.799E-01  Homo sapiens
  1ueb-assembly2_B  TM=5.988E-01  e=1.452E+00  Thermus thermophilus

Mean predicted aligned error: 8.97 Å

Sequence (75 aa):
MEGYVSQIFENDAALFVWSQDRSAKYLAFVQDERELSSFVVNDRVRFDIEAGRAVNLHRVGADETRHCDRRTAAY

Foldseek 3Di:
DKFWWAAADLPQQKTWTADNVRPDIAIDHDPDSVVSVVHDGGFMWDFDADPRHTHPTDTDPPPPPPPPPPPPPDD